Protein AF-A0A950A0G0-F1 (afdb_monomer_lite)

Foldseek 3Di:
DDDPVVVVVVVVVLQQFFALDVLLVVCVVPVDCVSVVVRSVVRVVVVVVLVVVVVVVVVVVVCCCPVPVVCCVQCVVPLVVLVVLLVVLSVQLVVLSVCLRRCPPVPDSVVSSVSNVSNVVSVVSNVVSVVVSVVCVVPPDDDDDDPDD

Secondary structure (DSSP, 8-state):
---HHHHHHHHHHTT------HHHHHHHHH--HHHHHHHHHHHHHHHHHHHHHHHHHHHHHHHHHHT-HHHHHHHHHHHHHHHHHHHHHHHHHHHHHHHHHH-TTTS-HHHHHHHHHHHHHHHHHHHHHHHHHHHHHHS--S-------

Structure (mmCIF, N/CA/C/O backbone):
data_AF-A0A950A0G0-F1
#
_entry.id   AF-A0A950A0G0-F1
#
loop_
_atom_site.group_PDB
_atom_site.id
_atom_site.type_symbol
_atom_site.label_atom_id
_atom_site.label_alt_id
_atom_site.label_comp_id
_atom_site.label_asym_id
_atom_site.label_entity_id
_atom_site.label_seq_id
_atom_site.pdbx_PDB_ins_code
_atom_site.Cartn_x
_atom_site.Cartn_y
_atom_site.Cartn_z
_atom_site.occupancy
_atom_site.B_iso_or_equiv
_atom_site.auth_seq_id
_atom_site.auth_comp_id
_atom_site.auth_asym_id
_atom_site.auth_atom_id
_atom_site.pdbx_PDB_model_num
ATOM 1 N N . MET A 1 1 ? -20.356 -34.784 12.819 1.00 43.31 1 MET A N 1
ATOM 2 C CA . MET A 1 1 ? -20.667 -34.404 14.212 1.00 43.31 1 MET A CA 1
ATOM 3 C C . MET A 1 1 ? -19.483 -33.588 14.718 1.00 43.31 1 MET A C 1
ATOM 5 O O . MET A 1 1 ? -18.534 -34.156 15.233 1.00 43.31 1 MET A O 1
ATOM 9 N N . LEU A 1 2 ? -19.465 -32.288 14.405 1.00 46.47 2 LEU A N 1
ATOM 10 C CA . LEU A 1 2 ? -18.367 -31.376 14.750 1.00 46.47 2 LEU A CA 1
ATOM 11 C C . LEU A 1 2 ? -18.645 -30.795 16.139 1.00 46.47 2 LEU A C 1
ATOM 13 O O . LEU A 1 2 ? -19.757 -30.357 16.431 1.00 46.47 2 LEU A O 1
ATOM 17 N N . THR A 1 3 ? -17.665 -30.893 17.024 1.00 56.25 3 THR A N 1
ATOM 18 C CA . THR A 1 3 ? -17.777 -30.550 18.439 1.00 56.25 3 THR A CA 1
ATOM 19 C C . THR A 1 3 ? -17.831 -29.034 18.643 1.00 56.25 3 THR A C 1
ATOM 21 O O . THR A 1 3 ? -17.055 -28.298 18.045 1.00 56.25 3 THR A O 1
ATOM 24 N N . ARG A 1 4 ? -18.667 -28.551 19.580 1.00 59.59 4 ARG A N 1
ATOM 25 C CA . ARG A 1 4 ? -18.776 -27.136 20.038 1.00 59.59 4 ARG A CA 1
ATOM 26 C C . ARG A 1 4 ? -17.437 -26.433 20.349 1.00 59.59 4 ARG A C 1
ATOM 28 O O . ARG A 1 4 ? -17.389 -25.217 20.510 1.00 59.59 4 ARG A O 1
ATOM 35 N N . ARG A 1 5 ? -16.356 -27.200 20.493 1.00 56.62 5 ARG A N 1
ATOM 36 C CA . ARG A 1 5 ? -14.996 -26.725 20.754 1.00 56.62 5 ARG A CA 1
ATOM 37 C C . ARG A 1 5 ? -14.330 -26.145 19.498 1.00 56.62 5 ARG A C 1
ATOM 39 O O . ARG A 1 5 ? -13.570 -25.188 19.620 1.00 56.62 5 ARG A O 1
ATOM 46 N N . ASP A 1 6 ? -14.690 -26.648 18.318 1.00 49.56 6 ASP A N 1
ATOM 47 C CA . ASP A 1 6 ? -14.164 -26.193 17.026 1.00 49.56 6 ASP A CA 1
ATOM 48 C C . ASP A 1 6 ? -14.773 -24.837 16.627 1.00 49.56 6 ASP A C 1
ATOM 50 O O . ASP A 1 6 ? -14.076 -23.962 16.117 1.00 49.56 6 ASP A O 1
ATOM 54 N N . GLU A 1 7 ? -16.035 -24.583 16.995 1.00 51.00 7 GLU A N 1
ATOM 55 C CA . GLU A 1 7 ? -16.701 -23.283 16.801 1.00 51.00 7 GLU A CA 1
ATOM 56 C C . GLU A 1 7 ? -16.066 -22.155 17.634 1.00 51.00 7 GLU A C 1
ATOM 58 O O . GLU A 1 7 ? -15.989 -21.006 17.194 1.00 51.00 7 GLU A O 1
ATOM 63 N N . HIS A 1 8 ? -15.574 -22.467 18.837 1.00 45.16 8 HIS A N 1
ATOM 64 C CA . HIS A 1 8 ? -14.878 -21.499 19.690 1.00 45.16 8 HIS A CA 1
ATOM 65 C C . HIS A 1 8 ? -13.475 -21.152 19.176 1.00 45.16 8 HIS A C 1
ATOM 67 O O . HIS A 1 8 ? -13.002 -20.039 19.413 1.00 45.16 8 HIS A O 1
ATOM 73 N N . LEU A 1 9 ? -12.818 -22.080 18.476 1.00 43.91 9 LEU A N 1
ATOM 74 C CA . LEU A 1 9 ? -11.535 -21.841 17.814 1.00 43.91 9 LEU A CA 1
ATOM 75 C C . LEU A 1 9 ? -11.736 -21.078 16.497 1.00 43.91 9 LEU A C 1
ATOM 77 O O . LEU A 1 9 ? -11.034 -20.096 16.268 1.00 43.91 9 LEU A O 1
ATOM 81 N N . ALA A 1 10 ? -12.766 -21.416 15.714 1.00 42.91 10 ALA A N 1
ATOM 82 C CA . ALA A 1 10 ? -13.156 -20.676 14.512 1.00 42.91 10 ALA A CA 1
ATOM 83 C C . ALA A 1 10 ? -13.520 -19.210 14.822 1.00 42.91 10 ALA A C 1
ATOM 85 O O . ALA A 1 10 ? -13.029 -18.301 14.156 1.00 42.91 10 ALA A O 1
ATOM 86 N N . ARG A 1 11 ? -14.260 -18.946 15.913 1.00 44.62 11 ARG A N 1
ATOM 87 C CA . ARG A 1 11 ? -14.547 -17.571 16.374 1.00 44.62 11 ARG A CA 1
ATOM 88 C C . ARG A 1 11 ? -13.319 -16.800 16.848 1.00 44.62 11 ARG A C 1
ATOM 90 O O . ARG A 1 11 ? -13.356 -15.579 16.850 1.00 44.62 11 ARG A O 1
ATOM 97 N N . ARG A 1 12 ? -12.250 -17.466 17.291 1.00 43.22 12 ARG A N 1
ATOM 98 C CA . ARG A 1 12 ? -11.006 -16.786 17.699 1.00 43.22 12 ARG A CA 1
ATOM 99 C C . ARG A 1 12 ? -10.121 -16.434 16.506 1.00 43.22 12 ARG A C 1
ATOM 101 O O . ARG A 1 12 ? -9.403 -15.444 16.579 1.00 43.22 12 ARG A O 1
ATOM 108 N N . VAL A 1 13 ? -10.223 -17.193 15.416 1.00 42.12 13 VAL A N 1
ATOM 109 C CA . VAL A 1 13 ? -9.572 -16.885 14.132 1.00 42.12 13 VAL A CA 1
ATOM 110 C C . VAL A 1 13 ? -10.297 -15.742 13.402 1.00 42.12 13 VAL A C 1
ATOM 112 O O . VAL A 1 13 ? -9.664 -14.955 12.712 1.00 42.12 13 VAL A O 1
ATOM 115 N N . GLU A 1 14 ? -11.600 -15.562 13.635 1.00 41.28 14 GLU A N 1
ATOM 116 C CA . GLU A 1 14 ? -12.417 -14.508 13.007 1.00 41.28 14 GLU A CA 1
ATOM 117 C C . GLU A 1 14 ? -12.265 -13.095 13.620 1.00 41.28 14 GLU A C 1
ATOM 119 O O . GLU A 1 14 ? -12.871 -12.136 13.136 1.00 41.28 14 GLU A O 1
ATOM 124 N N . VAL A 1 15 ? -11.489 -12.956 14.703 1.00 44.75 15 VAL A N 1
ATOM 125 C CA . VAL A 1 15 ? -11.446 -11.751 15.564 1.00 44.75 15 VAL A CA 1
ATOM 126 C C . VAL A 1 15 ? -10.150 -10.938 15.412 1.00 44.75 15 VAL A C 1
ATOM 128 O O . VAL A 1 15 ? -10.006 -9.891 16.035 1.00 44.75 15 VAL A O 1
ATOM 131 N N . ALA A 1 16 ? -9.218 -11.369 14.563 1.00 41.78 16 ALA A N 1
ATOM 132 C CA . ALA A 1 16 ? -7.967 -10.654 14.325 1.00 41.78 16 ALA A CA 1
ATOM 133 C C . ALA A 1 16 ? -8.085 -9.785 13.071 1.00 41.78 16 ALA A C 1
ATOM 135 O O . ALA A 1 16 ? -8.014 -10.279 11.947 1.00 41.78 16 ALA A O 1
ATOM 136 N N . GLY A 1 17 ? -8.290 -8.489 13.269 1.00 40.50 17 GLY A N 1
ATOM 137 C CA . GLY A 1 17 ? -8.299 -7.523 12.189 1.00 40.50 17 GLY A CA 1
ATOM 138 C C . GLY A 1 17 ? -9.157 -6.335 12.555 1.00 40.50 17 GLY A C 1
ATOM 139 O O . GLY A 1 17 ? -10.363 -6.367 12.342 1.00 40.50 17 GLY A O 1
ATOM 140 N N . ASP A 1 18 ? -8.523 -5.287 13.055 1.00 55.62 18 ASP A N 1
ATOM 141 C CA . ASP A 1 18 ? -9.082 -3.939 13.124 1.00 55.62 18 ASP A CA 1
ATOM 142 C C . ASP A 1 18 ? -8.367 -3.083 12.066 1.00 55.62 18 ASP A C 1
ATOM 144 O O . ASP A 1 18 ? -7.259 -3.477 11.717 1.00 55.62 18 ASP A O 1
ATOM 148 N N . ALA A 1 19 ? -9.051 -2.072 11.439 1.00 48.31 19 ALA A N 1
ATOM 149 C CA . ALA A 1 19 ? -8.718 -1.180 10.255 1.00 48.31 19 ALA A CA 1
ATOM 150 C C . ALA A 1 19 ? -8.642 0.284 10.774 1.00 48.31 19 ALA A C 1
ATOM 152 O O . ALA A 1 19 ? -9.589 0.625 11.492 1.00 48.31 19 ALA A O 1
ATOM 153 N N . PRO A 1 20 ? -7.605 1.126 10.519 1.00 49.94 20 PRO A N 1
ATOM 154 C CA . PRO A 1 20 ? -7.486 2.468 11.113 1.00 49.94 20 PRO A CA 1
ATOM 155 C C . PRO A 1 20 ? -8.445 3.376 10.385 1.00 49.94 20 PRO A C 1
ATOM 157 O O . PRO A 1 20 ? -8.143 4.030 9.391 1.00 49.94 20 PRO A O 1
ATOM 160 N N . THR A 1 21 ? -9.687 3.277 10.792 1.00 59.25 21 THR A N 1
ATOM 161 C CA . THR A 1 21 ? -10.788 3.771 9.994 1.00 59.25 21 THR A CA 1
ATOM 162 C C . THR A 1 21 ? -11.288 5.063 10.607 1.00 59.25 21 THR A C 1
ATOM 164 O O . THR A 1 21 ? -11.176 5.269 11.819 1.00 59.25 21 THR A O 1
ATOM 167 N N . PRO A 1 22 ? -11.931 5.921 9.802 1.00 64.56 22 PRO A N 1
ATOM 168 C CA . PRO A 1 22 ? -12.786 6.974 10.331 1.00 64.56 22 PRO A CA 1
ATOM 169 C C . PRO A 1 22 ? -13.739 6.425 11.402 1.00 64.56 22 PRO A C 1
ATOM 171 O O . PRO A 1 22 ? -13.985 7.096 12.394 1.00 64.56 22 PRO A O 1
ATOM 174 N N . ALA A 1 23 ? -14.189 5.171 11.262 1.00 63.25 23 ALA A N 1
ATOM 175 C CA . ALA A 1 23 ? -14.962 4.465 12.277 1.00 63.25 23 ALA A CA 1
ATOM 176 C C . ALA A 1 23 ? -14.197 4.273 13.602 1.00 63.25 23 ALA A C 1
ATOM 178 O O . ALA A 1 23 ? -14.763 4.536 14.654 1.00 63.25 23 ALA A O 1
ATOM 179 N N . GLU A 1 24 ? -12.916 3.901 13.606 1.00 62.66 24 GLU A N 1
ATOM 180 C CA . GLU A 1 24 ? -12.137 3.831 14.853 1.00 62.66 24 GLU A CA 1
ATOM 181 C C . GLU A 1 24 ? -11.943 5.219 15.490 1.00 62.66 24 GLU A C 1
ATOM 183 O O . GLU A 1 24 ? -12.075 5.371 16.705 1.00 62.66 24 GLU A O 1
ATOM 188 N N . TRP A 1 25 ? -11.726 6.262 14.684 1.00 65.81 25 TRP A N 1
ATOM 189 C CA . TRP A 1 25 ? -11.687 7.640 15.186 1.00 65.81 25 TRP A CA 1
ATOM 190 C C . TRP A 1 25 ? -13.032 8.075 15.789 1.00 65.81 25 TRP A C 1
ATOM 192 O O . TRP A 1 25 ? -13.082 8.641 16.884 1.00 65.81 25 TRP A O 1
ATOM 202 N N . LEU A 1 26 ? -14.138 7.759 15.112 1.00 64.19 26 LEU A N 1
ATOM 203 C CA . LEU A 1 26 ? -15.492 7.988 15.609 1.00 64.19 26 LEU A CA 1
ATOM 204 C C . LEU A 1 26 ? -15.754 7.185 16.885 1.00 64.19 26 LEU A C 1
ATOM 206 O O . LEU A 1 26 ? -16.318 7.751 17.815 1.00 64.19 26 LEU A O 1
ATOM 210 N N . TYR A 1 27 ? -15.284 5.940 16.995 1.00 67.00 27 TYR A N 1
ATOM 211 C CA . TYR A 1 27 ? -15.356 5.144 18.224 1.00 67.00 27 TYR A CA 1
ATOM 212 C C . TYR A 1 27 ? -14.595 5.807 19.376 1.00 67.00 27 TYR A C 1
ATOM 214 O O . TYR A 1 27 ? -15.118 5.909 20.483 1.00 67.00 27 TYR A O 1
ATOM 222 N N . LEU A 1 28 ? -13.387 6.318 19.124 1.00 67.50 28 LEU A N 1
ATOM 223 C CA . LEU A 1 28 ? -12.609 7.039 20.135 1.00 67.50 28 LEU A CA 1
ATOM 224 C C . LEU A 1 28 ? -13.305 8.325 20.601 1.00 67.50 28 LEU A C 1
ATOM 226 O O . LEU A 1 28 ? -13.132 8.717 21.754 1.00 67.50 28 LEU A O 1
ATOM 230 N N . ARG A 1 29 ? -14.083 8.970 19.724 1.00 70.19 29 ARG A N 1
ATOM 231 C CA . ARG A 1 29 ? -14.798 10.219 20.019 1.00 70.19 29 ARG A CA 1
ATOM 232 C C . ARG A 1 29 ? -16.179 10.006 20.650 1.00 70.19 29 ARG A C 1
ATOM 234 O O . ARG A 1 29 ? -16.570 10.797 21.499 1.00 70.19 29 ARG A O 1
ATOM 241 N N . THR A 1 30 ? -16.919 8.982 20.227 1.00 70.62 30 THR A N 1
ATOM 242 C CA . THR A 1 30 ? -18.324 8.743 20.622 1.00 70.62 30 THR A CA 1
ATOM 243 C C . THR A 1 30 ? -18.500 7.597 21.615 1.00 70.62 30 THR A C 1
ATOM 245 O O . THR A 1 30 ? -19.508 7.549 22.309 1.00 70.62 30 THR A O 1
ATOM 248 N N . GLY A 1 31 ? -17.542 6.671 21.706 1.00 69.06 31 GLY A N 1
ATOM 249 C CA . GLY A 1 31 ? -17.640 5.472 22.543 1.00 69.06 31 GLY A CA 1
ATOM 250 C C . GLY A 1 31 ? -18.613 4.404 22.026 1.00 69.06 31 GLY A C 1
ATOM 251 O O . GLY A 1 31 ? -18.765 3.369 22.677 1.00 69.06 31 GLY A O 1
ATOM 252 N N . ASP A 1 32 ? -19.250 4.620 20.871 1.00 75.50 32 ASP A N 1
ATOM 253 C CA . ASP A 1 32 ? -20.281 3.731 20.337 1.00 75.50 32 ASP A CA 1
ATOM 254 C C . ASP A 1 32 ? -19.679 2.455 19.717 1.00 75.50 32 ASP A C 1
ATOM 256 O O . ASP A 1 32 ? -18.910 2.479 18.752 1.00 75.50 32 ASP A O 1
ATOM 260 N N . GLN A 1 33 ? -20.069 1.312 20.283 1.00 78.25 33 GLN A N 1
ATOM 261 C CA . GLN A 1 33 ? -19.624 -0.031 19.902 1.00 78.25 33 GLN A CA 1
ATOM 262 C C . GLN A 1 33 ? -19.994 -0.412 18.458 1.00 78.25 33 GLN A C 1
ATOM 264 O O . GLN A 1 33 ? -19.382 -1.320 17.881 1.00 78.25 33 GLN A O 1
ATOM 269 N N . LEU A 1 34 ? -20.956 0.281 17.843 1.00 78.69 34 LEU A N 1
ATOM 270 C CA . LEU A 1 34 ? -21.291 0.115 16.433 1.00 78.69 34 LEU A CA 1
ATOM 271 C C . LEU A 1 34 ? -20.094 0.447 15.531 1.00 78.69 34 LEU A C 1
ATOM 273 O O . LEU A 1 34 ? -19.750 -0.341 14.647 1.00 78.69 34 LEU A O 1
ATOM 277 N N . TYR A 1 35 ? -19.398 1.556 15.795 1.00 72.19 35 TYR A N 1
ATOM 278 C CA . TYR A 1 35 ? -18.220 1.950 15.018 1.00 72.19 35 TYR A CA 1
ATOM 279 C C . TYR A 1 35 ? -17.052 0.982 15.196 1.00 72.19 35 TYR A C 1
ATOM 281 O O . TYR A 1 35 ? -16.328 0.703 14.242 1.00 72.19 35 TYR A O 1
ATOM 289 N N . LEU A 1 36 ? -16.920 0.400 16.389 1.00 70.75 36 LEU A N 1
ATOM 290 C CA . LEU A 1 36 ? -15.943 -0.654 16.650 1.00 70.75 36 LEU A CA 1
ATOM 291 C C . LEU A 1 36 ? -16.226 -1.904 15.809 1.00 70.75 36 LEU A C 1
ATOM 293 O O . LEU A 1 36 ? -15.325 -2.514 15.239 1.00 70.75 36 LEU A O 1
ATOM 297 N N . THR A 1 37 ? -17.500 -2.277 15.705 1.00 77.25 37 THR A N 1
ATOM 298 C CA . THR A 1 37 ? -17.931 -3.432 14.911 1.00 77.25 37 THR A CA 1
ATOM 299 C C . THR A 1 37 ? -17.717 -3.193 13.416 1.00 77.25 37 THR A C 1
ATOM 301 O O . THR A 1 37 ? -17.303 -4.103 12.697 1.00 77.25 37 THR A O 1
ATOM 304 N N . LEU A 1 38 ? -17.964 -1.968 12.946 1.00 80.12 38 LEU A N 1
ATOM 305 C CA . LEU A 1 38 ? -17.681 -1.553 11.573 1.00 80.12 38 LEU A CA 1
ATOM 306 C C . LEU A 1 38 ? -16.183 -1.606 11.264 1.00 80.12 38 LEU A C 1
ATOM 308 O O . LEU A 1 38 ? -15.813 -2.204 10.254 1.00 80.12 38 LEU A O 1
ATOM 312 N N . ALA A 1 39 ? -15.337 -1.052 12.138 1.00 73.94 39 ALA A N 1
ATOM 313 C CA . ALA A 1 39 ? -13.885 -1.075 11.974 1.00 73.94 39 ALA A CA 1
ATOM 314 C C . ALA A 1 39 ? -13.370 -2.510 11.760 1.00 73.94 39 ALA A C 1
ATOM 316 O O . ALA A 1 39 ? -12.680 -2.753 10.774 1.00 73.94 39 ALA A O 1
ATOM 317 N N . ARG A 1 40 ? -13.823 -3.473 12.580 1.00 73.38 40 ARG A N 1
ATOM 318 C CA . ARG A 1 40 ? -13.481 -4.910 12.468 1.00 73.38 40 ARG A CA 1
ATOM 319 C C . ARG A 1 40 ? -13.887 -5.564 11.157 1.00 73.38 40 ARG A C 1
ATOM 321 O O . ARG A 1 40 ? -13.222 -6.463 10.644 1.00 73.38 40 ARG A O 1
ATOM 328 N N . ARG A 1 41 ? -15.065 -5.208 10.645 1.00 82.38 41 ARG A N 1
ATOM 329 C CA . ARG A 1 41 ? -15.560 -5.787 9.389 1.00 82.38 41 ARG A CA 1
ATOM 330 C C . ARG A 1 41 ? -14.726 -5.293 8.217 1.00 82.38 41 ARG A C 1
ATOM 332 O O . ARG A 1 41 ? -14.335 -6.094 7.373 1.00 82.38 41 ARG A O 1
ATOM 339 N N . TRP A 1 42 ? -14.409 -4.003 8.205 1.00 84.25 42 TRP A N 1
ATOM 340 C CA . TRP A 1 42 ? -13.623 -3.394 7.139 1.00 84.25 42 TRP A CA 1
ATOM 341 C C . TRP A 1 42 ? -12.191 -3.908 7.074 1.00 84.25 42 TRP A C 1
ATOM 343 O O . TRP A 1 42 ? -11.641 -4.028 5.985 1.00 84.25 42 TRP A O 1
ATOM 353 N N . THR A 1 43 ? -11.598 -4.303 8.193 1.00 83.44 43 THR A N 1
ATOM 354 C CA . THR A 1 43 ? -10.245 -4.875 8.184 1.00 83.44 43 THR A CA 1
ATOM 355 C C . THR A 1 43 ? -10.164 -6.207 7.502 1.00 83.44 43 THR A C 1
ATOM 357 O O . THR A 1 43 ? -9.219 -6.449 6.764 1.00 83.44 43 THR A O 1
ATOM 360 N N . ARG A 1 44 ? -11.140 -7.084 7.736 1.00 84.75 44 ARG A N 1
ATOM 361 C CA . ARG A 1 44 ? -11.156 -8.389 7.076 1.00 84.75 44 ARG A CA 1
ATOM 362 C C . ARG A 1 44 ? -11.192 -8.220 5.560 1.00 84.75 44 ARG A C 1
ATOM 364 O O . ARG A 1 44 ? -10.477 -8.920 4.846 1.00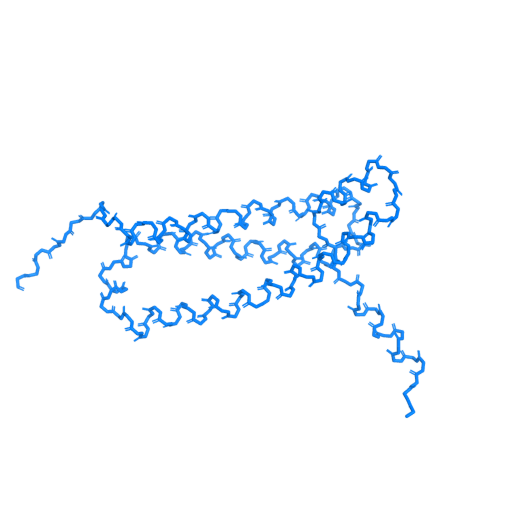 84.75 44 ARG A O 1
ATOM 371 N N . VAL A 1 45 ? -11.954 -7.234 5.086 1.00 90.38 45 VAL A N 1
ATOM 372 C CA . VAL A 1 45 ? -11.971 -6.837 3.673 1.00 90.38 45 VAL A CA 1
ATOM 373 C C . VAL A 1 45 ? -10.607 -6.290 3.243 1.00 90.38 45 VAL A C 1
ATOM 375 O O . VAL A 1 45 ? -10.062 -6.772 2.256 1.00 90.38 45 VAL A O 1
ATOM 378 N N . LEU A 1 46 ? -10.024 -5.355 4.001 1.00 88.38 46 LEU A N 1
ATOM 379 C CA . LEU A 1 46 ? -8.710 -4.767 3.714 1.00 88.38 46 LEU A CA 1
ATOM 380 C C . LEU A 1 46 ? -7.616 -5.832 3.589 1.00 88.38 46 LEU A C 1
ATOM 382 O O . LEU A 1 46 ? -6.892 -5.839 2.604 1.00 88.38 46 LEU A O 1
ATOM 386 N N . VAL A 1 47 ? -7.525 -6.762 4.541 1.00 91.94 47 VAL A N 1
ATOM 387 C CA . VAL A 1 47 ? -6.527 -7.844 4.535 1.00 91.94 47 VAL A CA 1
ATOM 388 C C . VAL A 1 47 ? -6.722 -8.763 3.334 1.00 91.94 47 VAL A C 1
ATOM 390 O O . VAL A 1 47 ? -5.746 -9.162 2.707 1.00 91.94 47 VAL A O 1
ATOM 393 N N . THR A 1 48 ? -7.972 -9.074 2.984 1.00 94.12 48 THR A N 1
ATOM 394 C CA . THR A 1 48 ? -8.273 -9.913 1.817 1.00 94.12 48 THR A CA 1
ATOM 395 C C . THR A 1 48 ? -7.852 -9.221 0.520 1.00 94.12 48 THR A C 1
ATOM 397 O O . THR A 1 48 ? -7.169 -9.826 -0.302 1.00 94.12 48 THR A O 1
ATOM 400 N N . LEU A 1 49 ? -8.209 -7.944 0.349 1.00 92.38 49 LEU A N 1
ATOM 401 C CA . LEU A 1 49 ? -7.816 -7.149 -0.817 1.00 92.38 49 LEU A CA 1
ATOM 402 C C . LEU A 1 49 ? -6.297 -6.993 -0.904 1.00 92.38 49 LEU A C 1
ATOM 404 O O . LEU A 1 49 ? -5.730 -7.154 -1.981 1.00 92.38 49 LEU A O 1
ATOM 408 N N . PHE A 1 50 ? -5.641 -6.747 0.230 1.00 93.31 50 PHE A N 1
ATOM 409 C CA . PHE A 1 50 ? -4.191 -6.646 0.305 1.00 93.31 50 PHE A CA 1
ATOM 410 C C . PHE A 1 50 ? -3.522 -7.960 -0.111 1.00 93.31 50 PHE A C 1
ATOM 412 O O . PHE A 1 50 ? -2.632 -7.948 -0.954 1.00 93.31 50 PHE A O 1
ATOM 419 N N . ALA A 1 51 ? -3.986 -9.102 0.409 1.00 95.12 51 ALA A N 1
ATOM 420 C CA . ALA A 1 51 ? -3.453 -10.420 0.064 1.00 95.12 51 ALA A CA 1
ATOM 421 C C . ALA A 1 51 ? -3.573 -10.727 -1.436 1.00 95.12 51 ALA A C 1
ATOM 423 O O . ALA A 1 51 ? -2.611 -11.189 -2.049 1.00 95.12 51 ALA A O 1
ATOM 424 N N . VAL A 1 52 ? -4.729 -10.432 -2.039 1.00 96.75 52 VAL A N 1
ATOM 425 C CA . VAL A 1 52 ? -4.913 -10.560 -3.493 1.00 96.75 52 VAL A CA 1
ATOM 426 C C . VAL A 1 52 ? -3.959 -9.624 -4.234 1.00 96.75 52 VAL A C 1
ATOM 428 O O . VAL A 1 52 ? -3.276 -10.074 -5.149 1.00 96.75 52 VAL A O 1
ATOM 431 N N . GLY A 1 53 ? -3.849 -8.369 -3.786 1.00 93.62 53 GLY A N 1
ATOM 432 C CA . GLY A 1 53 ? -2.933 -7.371 -4.338 1.00 93.62 53 GLY A CA 1
ATOM 433 C C . GLY A 1 53 ? -1.475 -7.836 -4.356 1.00 93.62 53 GLY A C 1
ATOM 434 O O . GLY A 1 53 ? -0.817 -7.718 -5.387 1.00 93.62 53 GLY A O 1
ATOM 435 N N . VAL A 1 54 ? -0.993 -8.441 -3.261 1.00 95.38 54 VAL A N 1
ATOM 436 C CA . VAL A 1 54 ? 0.364 -9.015 -3.161 1.00 95.38 54 VAL A CA 1
ATOM 437 C C . VAL A 1 54 ? 0.604 -10.036 -4.271 1.00 95.38 54 VAL A C 1
ATOM 439 O O . VAL A 1 54 ? 1.619 -9.991 -4.970 1.00 95.38 54 VAL A O 1
ATOM 442 N N . ILE A 1 55 ? -0.337 -10.968 -4.438 1.00 97.12 55 ILE A N 1
ATOM 443 C CA . ILE A 1 55 ? -0.219 -12.059 -5.406 1.00 97.12 55 ILE A CA 1
ATOM 444 C C . ILE A 1 55 ? -0.220 -11.485 -6.823 1.00 97.12 55 ILE A C 1
ATOM 446 O O . ILE A 1 55 ? 0.678 -11.784 -7.609 1.00 97.12 55 ILE A O 1
ATOM 450 N N . THR A 1 56 ? -1.181 -10.618 -7.142 1.00 96.44 56 THR A N 1
ATOM 451 C CA . THR A 1 56 ? -1.297 -10.033 -8.482 1.00 96.44 56 THR A CA 1
ATOM 452 C C . THR A 1 56 ? -0.121 -9.124 -8.831 1.00 96.44 56 THR A C 1
ATOM 454 O O . THR A 1 56 ? 0.367 -9.176 -9.955 1.0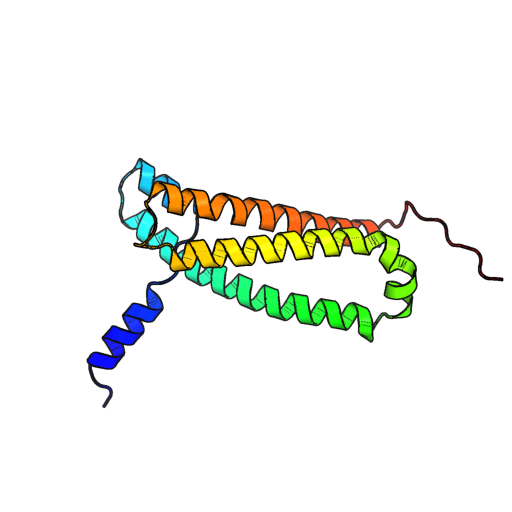0 96.44 56 THR A O 1
ATOM 457 N N . GLY A 1 57 ? 0.389 -8.337 -7.878 1.00 93.12 57 GLY A N 1
ATOM 458 C CA . GLY A 1 57 ? 1.559 -7.480 -8.098 1.00 93.12 57 GLY A CA 1
ATOM 459 C C . GLY A 1 57 ? 2.838 -8.286 -8.332 1.00 93.12 57 GLY A C 1
ATOM 460 O O . GLY A 1 57 ? 3.658 -7.937 -9.183 1.00 93.12 57 GLY A O 1
ATOM 461 N N . THR A 1 58 ? 2.973 -9.426 -7.648 1.00 94.00 58 THR A N 1
ATOM 462 C CA . THR A 1 58 ? 4.082 -10.360 -7.886 1.00 94.00 58 THR A CA 1
ATOM 463 C C . THR A 1 58 ? 4.022 -10.914 -9.309 1.00 94.00 58 THR A C 1
ATOM 465 O O . THR A 1 58 ? 5.029 -10.903 -10.014 1.00 94.00 58 THR A O 1
ATOM 468 N N . VAL A 1 59 ? 2.840 -11.350 -9.761 1.00 96.56 59 VAL A N 1
ATOM 469 C CA . VAL A 1 59 ? 2.638 -11.849 -11.131 1.00 96.56 59 VAL A CA 1
ATOM 470 C C . VAL A 1 59 ? 2.987 -10.776 -12.163 1.00 96.56 59 VAL A C 1
ATOM 472 O O . VAL A 1 59 ? 3.800 -11.042 -13.045 1.00 96.56 59 VAL A O 1
ATOM 475 N N . LEU A 1 60 ? 2.474 -9.552 -12.005 1.00 94.06 60 LEU A N 1
ATOM 476 C CA . LEU A 1 60 ? 2.758 -8.439 -12.917 1.00 94.06 60 LEU A CA 1
ATOM 477 C C . LEU A 1 60 ? 4.264 -8.134 -13.014 1.00 94.06 60 LEU A C 1
ATOM 479 O O . LEU A 1 60 ? 4.784 -7.869 -14.098 1.00 94.06 60 LEU A O 1
ATOM 483 N N . SER A 1 61 ? 4.986 -8.219 -11.893 1.00 91.00 61 SER A N 1
ATOM 484 C CA . SER A 1 61 ? 6.441 -8.013 -11.859 1.00 91.00 61 SER A CA 1
ATOM 485 C C . SER A 1 61 ? 7.186 -9.040 -12.720 1.00 91.00 61 SER A C 1
ATOM 487 O O . SER A 1 61 ? 8.123 -8.692 -13.442 1.00 91.00 61 SER A O 1
ATOM 489 N N . PHE A 1 62 ? 6.748 -10.303 -12.691 1.00 93.88 62 PHE A N 1
ATOM 490 C CA . PHE A 1 62 ? 7.293 -11.345 -13.561 1.00 93.88 62 PHE A CA 1
ATOM 491 C C . PHE A 1 62 ? 6.880 -11.158 -15.021 1.00 93.88 62 PHE A C 1
ATOM 493 O O . PHE A 1 62 ? 7.717 -11.328 -15.906 1.00 93.88 62 PHE A O 1
ATOM 500 N N . GLU A 1 63 ? 5.631 -10.776 -15.291 1.00 95.00 63 GLU A N 1
ATOM 501 C CA . GLU A 1 63 ? 5.146 -10.507 -16.649 1.00 95.00 63 GLU A CA 1
ATOM 502 C C . GLU A 1 63 ? 5.968 -9.407 -17.336 1.00 95.00 63 GLU A C 1
ATOM 504 O O . GLU A 1 63 ? 6.392 -9.578 -18.479 1.00 95.00 63 GLU A O 1
ATOM 509 N N . MET A 1 64 ? 6.288 -8.319 -16.628 1.00 90.88 64 MET A N 1
ATOM 510 C CA . MET A 1 64 ? 7.136 -7.236 -17.144 1.00 90.88 64 MET A CA 1
ATOM 511 C C . MET A 1 64 ? 8.559 -7.699 -17.493 1.00 90.88 64 MET A C 1
ATOM 513 O O . MET A 1 64 ? 9.152 -7.211 -18.457 1.00 90.88 64 MET A O 1
ATOM 517 N N . GLY A 1 65 ? 9.116 -8.648 -16.738 1.00 90.31 65 GLY A N 1
ATOM 518 C CA . GLY A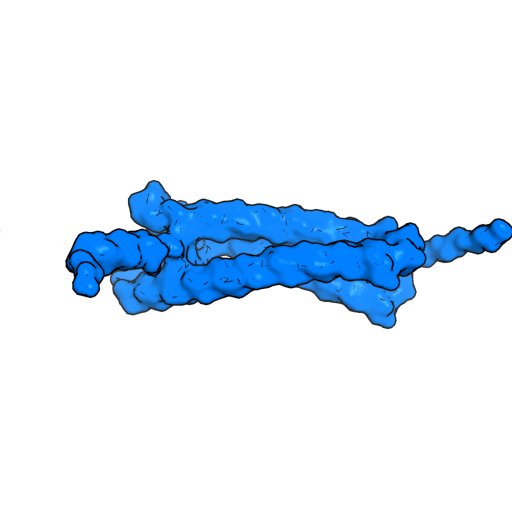 1 65 ? 10.444 -9.205 -17.007 1.00 90.31 65 GLY A CA 1
ATOM 519 C C . GLY A 1 65 ? 10.457 -10.243 -18.132 1.00 90.31 65 GLY A C 1
ATOM 520 O O . GLY A 1 65 ? 11.360 -10.236 -18.967 1.00 90.31 65 GLY A O 1
ATOM 521 N N . LEU A 1 66 ? 9.462 -11.132 -18.163 1.00 95.56 66 LEU A N 1
ATOM 522 C CA . LEU A 1 66 ? 9.426 -12.281 -19.071 1.00 95.56 66 LEU A CA 1
ATOM 523 C C . LEU A 1 66 ? 8.817 -11.944 -20.435 1.00 95.56 66 LEU A C 1
ATOM 525 O O . LEU A 1 66 ? 9.335 -12.384 -21.459 1.00 95.56 66 LEU A O 1
ATOM 529 N N . LEU A 1 67 ? 7.722 -11.181 -20.457 1.00 96.19 67 LEU A N 1
ATOM 530 C CA . LEU A 1 67 ? 6.981 -10.877 -21.685 1.00 96.19 67 LEU A CA 1
ATOM 531 C C . LEU A 1 67 ? 7.531 -9.636 -22.397 1.00 96.19 67 LEU A C 1
ATOM 533 O O . LEU A 1 67 ? 7.431 -9.535 -23.618 1.00 96.19 67 LEU A O 1
ATOM 537 N N . TRP A 1 68 ? 8.153 -8.715 -21.653 1.00 93.94 68 TRP A N 1
ATOM 538 C CA . TRP A 1 68 ? 8.623 -7.426 -22.173 1.00 93.94 68 TRP A CA 1
ATOM 539 C C . TRP A 1 68 ? 10.114 -7.143 -21.889 1.00 93.94 68 TRP A C 1
ATOM 541 O O . TRP A 1 68 ? 10.460 -6.049 -21.434 1.00 93.94 68 TRP A O 1
ATOM 551 N N . PRO A 1 69 ? 11.045 -8.070 -22.199 1.00 92.94 69 PRO A N 1
ATOM 552 C CA . PRO A 1 69 ? 12.447 -7.955 -21.788 1.00 92.94 69 PRO A CA 1
ATOM 553 C C . PRO A 1 69 ? 13.171 -6.755 -22.414 1.00 92.94 69 PRO A C 1
ATOM 555 O O . PRO A 1 69 ? 13.930 -6.069 -21.734 1.00 92.94 69 PRO A O 1
ATOM 558 N N . ASN A 1 70 ? 12.907 -6.444 -23.688 1.00 92.00 70 ASN A N 1
ATOM 559 C CA . ASN A 1 70 ? 13.524 -5.294 -24.361 1.00 92.00 70 ASN A CA 1
ATOM 560 C C . ASN A 1 70 ? 13.036 -3.961 -23.778 1.00 92.00 70 ASN A C 1
ATOM 562 O O . ASN A 1 70 ? 13.823 -3.029 -23.614 1.00 92.00 70 ASN A O 1
ATOM 566 N N . PHE A 1 71 ? 11.746 -3.874 -23.439 1.00 90.06 71 PHE A N 1
ATOM 567 C CA . PHE A 1 71 ? 11.171 -2.684 -22.816 1.00 90.06 71 PHE A CA 1
ATOM 568 C C . PHE A 1 71 ? 11.777 -2.464 -21.428 1.00 90.06 71 PHE A C 1
ATOM 570 O O . PHE A 1 71 ? 12.300 -1.386 -21.146 1.00 90.06 71 PHE A O 1
ATOM 577 N N . THR A 1 72 ? 11.782 -3.507 -20.598 1.00 90.75 72 THR A N 1
ATOM 578 C CA . THR A 1 72 ? 12.301 -3.446 -19.230 1.00 90.75 72 THR A CA 1
ATOM 579 C C . THR A 1 72 ? 13.813 -3.217 -19.204 1.00 90.75 72 THR A C 1
ATOM 581 O O . THR A 1 72 ? 14.292 -2.435 -18.388 1.00 90.75 72 THR A O 1
ATOM 584 N N . GLY A 1 73 ? 14.571 -3.795 -20.141 1.00 90.00 73 GLY A N 1
ATOM 585 C CA . GLY A 1 73 ? 16.006 -3.533 -20.281 1.00 90.00 73 GLY A CA 1
ATOM 586 C C . GLY A 1 73 ? 16.330 -2.100 -20.717 1.00 90.00 73 GLY A C 1
ATOM 587 O O . GLY A 1 73 ? 17.276 -1.504 -20.210 1.00 90.00 73 GLY A O 1
ATOM 588 N N . THR A 1 74 ? 15.532 -1.520 -21.620 1.00 89.75 74 THR A N 1
ATOM 589 C CA . THR A 1 74 ? 15.784 -0.170 -22.160 1.00 89.75 74 THR A CA 1
ATOM 590 C C . THR A 1 74 ? 15.324 0.930 -21.207 1.00 89.75 74 THR A C 1
ATOM 592 O O . THR A 1 74 ? 16.035 1.908 -20.983 1.00 89.75 74 THR A O 1
ATOM 595 N N . PHE A 1 75 ? 14.124 0.784 -20.644 1.00 90.12 75 PHE A N 1
ATOM 596 C CA . PHE A 1 75 ? 13.449 1.834 -19.881 1.00 90.12 75 PHE A CA 1
ATOM 597 C C . PHE A 1 75 ? 13.411 1.581 -18.373 1.00 90.12 75 PHE A C 1
ATOM 599 O O . PHE A 1 75 ? 13.015 2.474 -17.621 1.00 90.12 75 PHE A O 1
ATOM 606 N N . GLY A 1 76 ? 13.885 0.422 -17.910 1.00 89.69 76 GLY A N 1
ATOM 607 C CA . GLY A 1 76 ? 14.026 0.100 -16.489 1.00 89.69 76 GLY A CA 1
ATOM 608 C C . GLY A 1 76 ? 14.752 1.174 -15.670 1.00 89.69 76 GLY A C 1
ATOM 609 O O . GLY A 1 76 ? 14.274 1.496 -14.585 1.00 89.69 76 GLY A O 1
ATOM 610 N N . PRO A 1 77 ? 15.827 1.820 -16.168 1.00 90.81 77 PRO A N 1
ATOM 611 C CA . PRO A 1 77 ? 16.463 2.930 -15.456 1.00 90.81 77 PRO A CA 1
ATOM 612 C C . PRO A 1 77 ? 15.564 4.159 -15.237 1.00 90.81 77 PRO A C 1
ATOM 614 O O . PRO A 1 77 ? 15.839 4.950 -14.340 1.00 90.81 77 PRO A O 1
ATOM 617 N N . VAL A 1 78 ? 14.509 4.338 -16.040 1.00 89.50 78 VAL A N 1
ATOM 618 C CA . VAL A 1 78 ? 13.598 5.489 -15.945 1.00 89.50 78 VAL A CA 1
ATOM 619 C C . VAL A 1 78 ? 12.463 5.206 -14.966 1.00 89.50 78 VAL A C 1
ATOM 621 O O . VAL A 1 78 ? 12.273 5.948 -14.006 1.00 89.50 78 VAL A O 1
ATOM 624 N N . PHE A 1 79 ? 11.720 4.116 -15.174 1.00 90.00 79 PHE A N 1
ATOM 625 C CA . PHE A 1 79 ? 10.559 3.802 -14.336 1.00 90.00 79 PHE A CA 1
ATOM 626 C C . PHE A 1 79 ? 10.906 2.982 -13.083 1.00 90.00 79 PHE A C 1
ATOM 628 O O . PHE A 1 79 ? 10.102 2.904 -12.154 1.00 90.00 79 PHE A O 1
ATOM 635 N N . GLY A 1 80 ? 12.100 2.384 -13.023 1.00 90.88 80 GLY A N 1
ATOM 636 C CA . GLY A 1 80 ? 12.515 1.492 -11.939 1.00 90.88 80 GLY A CA 1
ATOM 637 C C . GLY A 1 80 ? 12.557 2.167 -10.570 1.00 90.88 80 GLY A C 1
ATOM 638 O O . GLY A 1 80 ? 12.237 1.527 -9.573 1.00 90.88 80 GLY A O 1
ATOM 639 N N . LEU A 1 81 ? 12.861 3.469 -10.507 1.00 92.69 81 LEU A N 1
ATOM 640 C CA . LEU A 1 81 ? 12.778 4.230 -9.256 1.00 92.69 81 LEU A CA 1
ATOM 641 C C . LEU A 1 81 ? 11.338 4.290 -8.722 1.00 92.69 81 LEU A C 1
ATOM 643 O O . LEU A 1 81 ? 11.131 4.156 -7.519 1.00 92.69 81 LEU A O 1
ATOM 647 N N . GLY A 1 82 ? 10.350 4.449 -9.609 1.00 94.19 82 GLY A N 1
ATOM 648 C CA . GLY A 1 82 ? 8.934 4.455 -9.242 1.00 94.19 82 GLY A CA 1
ATOM 649 C C . GLY A 1 82 ? 8.516 3.131 -8.605 1.00 94.19 82 GLY A C 1
ATOM 650 O O . GLY A 1 82 ? 8.002 3.128 -7.489 1.00 94.19 82 GLY A O 1
ATOM 651 N N . PHE A 1 83 ? 8.829 2.005 -9.253 1.00 93.75 83 PHE A N 1
ATOM 652 C CA . PHE A 1 83 ? 8.546 0.677 -8.691 1.00 93.75 83 PHE A CA 1
ATOM 653 C C . PHE A 1 83 ? 9.364 0.361 -7.429 1.00 93.75 83 PHE A C 1
ATOM 655 O O . PHE A 1 83 ? 8.874 -0.325 -6.538 1.00 93.75 83 PHE A O 1
ATOM 662 N N . ALA A 1 84 ? 10.583 0.888 -7.284 1.00 94.62 84 ALA A N 1
ATOM 663 C CA . ALA A 1 84 ? 11.348 0.732 -6.045 1.00 94.62 84 ALA A CA 1
ATOM 664 C C . ALA A 1 84 ? 10.675 1.449 -4.858 1.00 94.62 84 ALA A C 1
ATOM 666 O O . ALA A 1 84 ? 10.575 0.885 -3.766 1.00 94.62 84 ALA A O 1
ATOM 667 N N . ILE A 1 85 ? 10.185 2.677 -5.069 1.00 96.25 85 ILE A N 1
ATOM 668 C CA . ILE A 1 85 ? 9.452 3.436 -4.044 1.00 96.25 85 ILE A CA 1
ATOM 669 C C . ILE A 1 85 ? 8.095 2.786 -3.756 1.00 96.25 85 ILE A C 1
ATOM 671 O O . ILE A 1 85 ? 7.696 2.708 -2.591 1.00 96.25 85 ILE A O 1
ATOM 675 N N . GLU A 1 86 ? 7.398 2.297 -4.784 1.00 95.81 86 GLU A N 1
ATOM 676 C CA . GLU A 1 86 ? 6.179 1.505 -4.614 1.00 95.81 86 GLU A CA 1
ATOM 677 C C . GLU A 1 86 ? 6.455 0.274 -3.745 1.00 95.81 86 GLU A C 1
ATOM 679 O O . GLU A 1 86 ? 5.800 0.115 -2.720 1.00 95.81 86 GLU A O 1
ATOM 684 N N . GLY A 1 87 ? 7.458 -0.542 -4.079 1.00 94.44 87 GLY A N 1
ATOM 685 C CA . GLY A 1 87 ? 7.806 -1.742 -3.318 1.00 94.44 87 GLY A CA 1
ATOM 686 C C . GLY A 1 87 ? 8.156 -1.443 -1.857 1.00 94.44 87 GLY A C 1
ATOM 687 O O . GLY A 1 87 ? 7.715 -2.154 -0.953 1.00 94.44 87 GLY A O 1
ATOM 688 N N . PHE A 1 88 ? 8.885 -0.353 -1.596 1.00 96.31 88 PHE A N 1
ATOM 689 C CA . PHE A 1 88 ? 9.158 0.104 -0.231 1.00 96.31 88 PHE A CA 1
ATOM 690 C C . PHE A 1 88 ? 7.880 0.521 0.513 1.00 96.31 88 PHE A C 1
ATOM 692 O O . PHE A 1 88 ? 7.687 0.169 1.682 1.00 96.31 88 PHE A O 1
ATOM 699 N N . SER A 1 89 ? 6.999 1.256 -0.167 1.00 96.44 89 SER A N 1
ATOM 700 C CA . SER A 1 89 ? 5.718 1.699 0.388 1.00 96.44 89 SER A CA 1
ATOM 701 C C . SER A 1 89 ? 4.823 0.504 0.701 1.00 96.44 89 SER A C 1
ATOM 703 O O . SER A 1 89 ? 4.347 0.388 1.823 1.00 96.44 89 SER A O 1
ATOM 705 N N . PHE A 1 90 ? 4.698 -0.434 -0.234 1.00 95.38 90 PHE A N 1
ATOM 706 C CA . PHE A 1 90 ? 3.952 -1.678 -0.094 1.00 95.38 90 PHE A CA 1
ATOM 707 C C . PHE A 1 90 ? 4.471 -2.546 1.060 1.00 95.38 90 PHE A C 1
ATOM 709 O O . PHE A 1 90 ? 3.690 -3.049 1.865 1.00 95.38 90 PHE A O 1
ATOM 716 N N . PHE A 1 91 ? 5.791 -2.703 1.195 1.00 95.50 91 PHE A N 1
ATOM 717 C CA . PHE A 1 91 ? 6.363 -3.473 2.300 1.00 95.50 91 PHE A CA 1
ATOM 718 C C . PHE A 1 91 ? 6.108 -2.802 3.656 1.00 95.50 91 PHE A C 1
ATOM 720 O O . PHE A 1 91 ? 5.765 -3.466 4.636 1.00 95.50 91 PHE A O 1
ATOM 727 N N . THR A 1 92 ? 6.224 -1.474 3.708 1.00 96.69 92 THR A N 1
ATOM 728 C CA . THR A 1 92 ? 5.895 -0.698 4.908 1.00 96.69 92 THR A CA 1
ATOM 729 C C . THR A 1 92 ? 4.409 -0.830 5.250 1.00 96.69 92 THR A C 1
ATOM 731 O O . THR A 1 92 ? 4.068 -1.092 6.404 1.00 96.69 92 THR A O 1
ATOM 734 N N . GLU A 1 93 ? 3.527 -0.727 4.255 1.00 95.38 93 GLU A N 1
ATOM 735 C CA . GLU A 1 93 ? 2.088 -0.951 4.393 1.00 95.38 93 GLU A CA 1
ATOM 736 C C . GLU A 1 93 ? 1.805 -2.349 4.963 1.00 95.38 93 GLU A C 1
ATOM 738 O O . GLU A 1 93 ? 1.084 -2.468 5.953 1.00 95.38 93 GLU A O 1
ATOM 743 N N . ALA A 1 94 ? 2.452 -3.394 4.430 1.00 95.25 94 ALA A N 1
ATOM 744 C CA . ALA A 1 94 ? 2.316 -4.777 4.891 1.00 95.25 94 ALA A CA 1
ATOM 745 C C . ALA A 1 94 ? 2.675 -4.940 6.376 1.00 95.25 94 ALA A C 1
ATOM 747 O O . ALA A 1 94 ? 1.942 -5.584 7.134 1.00 95.25 94 ALA A O 1
ATOM 748 N N . ILE A 1 95 ? 3.793 -4.341 6.807 1.00 95.81 95 ILE A N 1
ATOM 749 C CA . ILE A 1 95 ? 4.236 -4.376 8.207 1.00 95.81 95 ILE A CA 1
ATOM 750 C C . ILE A 1 95 ? 3.178 -3.741 9.105 1.00 95.81 95 ILE A C 1
ATOM 752 O O . ILE A 1 95 ? 2.783 -4.337 10.110 1.00 95.81 95 ILE A O 1
ATOM 756 N N . PHE A 1 96 ? 2.709 -2.541 8.755 1.00 94.31 96 PHE A N 1
ATOM 757 C CA . PHE A 1 96 ? 1.742 -1.833 9.583 1.00 94.31 96 PHE A CA 1
ATOM 758 C C . PHE A 1 96 ? 0.369 -2.498 9.567 1.00 94.31 96 PHE A C 1
ATOM 760 O O . PHE A 1 96 ? -0.225 -2.603 10.634 1.00 94.31 96 PHE A O 1
ATOM 767 N N . ILE A 1 97 ? -0.095 -3.042 8.437 1.00 92.44 97 ILE A N 1
ATOM 768 C CA . ILE A 1 97 ? -1.297 -3.889 8.386 1.00 92.44 97 ILE A CA 1
ATOM 769 C C . ILE A 1 97 ? -1.146 -5.065 9.352 1.00 92.44 97 ILE A C 1
ATOM 771 O O . ILE A 1 97 ? -2.053 -5.316 10.139 1.00 92.44 97 ILE A O 1
ATOM 775 N N . GLY A 1 98 ? 0.004 -5.745 9.364 1.00 92.25 98 GLY A N 1
ATOM 776 C CA . GLY A 1 98 ? 0.277 -6.823 10.314 1.00 92.25 98 GLY A CA 1
ATOM 777 C C . GLY A 1 98 ? 0.203 -6.358 11.771 1.00 92.25 98 GLY A C 1
ATOM 778 O O . GLY A 1 98 ? -0.546 -6.926 12.567 1.00 92.25 98 GLY A O 1
ATOM 779 N N . ILE A 1 99 ? 0.934 -5.295 12.126 1.00 92.19 99 ILE A N 1
ATOM 780 C CA . ILE A 1 99 ? 0.920 -4.709 13.481 1.00 92.19 99 ILE A CA 1
ATOM 781 C C . ILE A 1 99 ? -0.498 -4.374 13.913 1.00 92.19 99 ILE A C 1
ATOM 783 O O . ILE A 1 99 ? -0.867 -4.580 15.064 1.00 92.19 99 ILE A O 1
ATOM 787 N N . TYR A 1 100 ? -1.277 -3.838 12.996 1.00 88.38 100 TYR A N 1
ATOM 788 C CA . TYR A 1 100 ? -2.558 -3.254 13.285 1.00 88.38 100 TYR A CA 1
ATOM 789 C C . TYR A 1 100 ? -3.670 -4.331 13.324 1.00 88.38 100 TYR A C 1
ATOM 791 O O . TYR A 1 100 ? -4.501 -4.337 14.221 1.00 88.38 100 TYR A O 1
ATOM 799 N N . VAL A 1 101 ? -3.587 -5.384 12.508 1.00 88.56 101 VAL A N 1
ATOM 800 C CA . VAL A 1 101 ? -4.438 -6.585 12.632 1.00 88.56 101 VAL A CA 1
ATOM 801 C C . VAL A 1 101 ? -4.182 -7.344 13.942 1.00 88.56 101 VAL A C 1
ATOM 803 O O . VAL A 1 101 ? -5.126 -7.757 14.617 1.00 88.56 101 VAL A O 1
ATOM 806 N N . TYR A 1 102 ? -2.913 -7.529 14.327 1.00 87.25 102 TYR A N 1
ATOM 807 C CA . TYR A 1 102 ? -2.532 -8.278 15.536 1.00 87.25 102 TYR A CA 1
ATOM 808 C C . TYR A 1 102 ? -2.437 -7.418 16.805 1.00 87.25 102 TYR A C 1
ATOM 810 O O . TYR A 1 102 ? -2.286 -7.943 17.913 1.00 87.25 102 TYR A O 1
ATOM 818 N N . GLY A 1 103 ? -2.500 -6.098 16.658 1.00 84.31 103 GLY A N 1
ATOM 819 C CA . GLY A 1 103 ? -2.352 -5.121 17.733 1.00 84.31 103 GLY A CA 1
ATOM 820 C C . GLY A 1 103 ? -3.576 -5.030 18.635 1.00 84.31 103 GLY A C 1
ATOM 821 O O . GLY A 1 103 ? -3.506 -4.446 19.721 1.00 84.31 103 GLY A O 1
ATOM 822 N N . TRP A 1 104 ? -4.691 -5.627 18.229 1.00 75.62 104 TRP A N 1
ATOM 823 C CA . TRP A 1 104 ? -5.934 -5.557 18.971 1.00 75.62 104 TRP A CA 1
ATOM 824 C C . TRP A 1 104 ? -5.863 -6.259 20.327 1.00 75.62 104 TRP A C 1
ATOM 826 O O . TRP A 1 104 ? -5.380 -7.384 20.459 1.00 75.62 104 TRP A O 1
ATOM 836 N N . GLY A 1 105 ? -6.302 -5.563 21.378 1.00 78.38 105 GLY A N 1
ATOM 837 C CA . GLY A 1 105 ? -6.188 -6.033 22.764 1.00 78.38 105 GLY A CA 1
ATOM 838 C C . GLY A 1 105 ? -4.754 -6.085 23.319 1.00 78.38 105 GLY A C 1
ATOM 839 O O . GLY A 1 105 ? -4.590 -6.338 24.510 1.00 78.38 105 GLY A O 1
ATOM 840 N N . ARG A 1 106 ? -3.726 -5.818 22.497 1.00 83.56 106 ARG A N 1
ATOM 841 C CA . ARG A 1 106 ? -2.307 -5.755 22.899 1.00 83.56 106 ARG A CA 1
ATOM 842 C C . ARG A 1 106 ? -1.770 -4.325 22.948 1.00 83.56 106 ARG A C 1
ATOM 844 O O . ARG A 1 106 ? -0.927 -4.010 23.785 1.00 83.56 106 ARG A O 1
ATOM 851 N N . LEU A 1 107 ? -2.257 -3.453 22.068 1.00 84.25 107 LEU A N 1
ATOM 852 C CA . LEU A 1 107 ? -1.930 -2.031 22.025 1.00 84.25 107 LEU A CA 1
ATOM 853 C C . LEU A 1 107 ? -2.994 -1.205 22.753 1.00 84.25 107 LEU A C 1
ATOM 855 O O . LEU A 1 107 ? -4.176 -1.550 22.789 1.00 84.25 107 LEU A O 1
ATOM 859 N N . SER A 1 108 ? -2.584 -0.067 23.320 1.00 85.00 108 SER A N 1
ATOM 860 C CA . SER A 1 108 ? -3.546 0.902 23.846 1.00 85.00 108 SER A CA 1
ATOM 861 C C . SER A 1 108 ? -4.370 1.493 22.700 1.00 85.00 108 SER A C 1
ATOM 863 O O . SER A 1 108 ? -3.853 1.684 21.601 1.00 85.00 108 SER A O 1
ATOM 865 N N . ARG A 1 109 ? -5.636 1.844 22.962 1.00 77.56 109 ARG A N 1
ATOM 866 C CA . ARG A 1 109 ? -6.581 2.338 21.938 1.00 77.56 109 ARG A CA 1
ATOM 867 C C . ARG A 1 109 ? -6.010 3.452 21.043 1.00 77.56 109 ARG A C 1
ATOM 869 O O . ARG A 1 109 ? -6.249 3.465 19.847 1.00 77.56 109 ARG A O 1
ATOM 876 N N . ARG A 1 110 ? -5.209 4.365 21.611 1.00 79.75 110 ARG A N 1
ATOM 877 C CA . ARG A 1 110 ? -4.532 5.431 20.847 1.00 79.75 110 ARG A CA 1
ATOM 878 C C . ARG A 1 110 ? -3.382 4.909 19.985 1.00 79.75 110 ARG A C 1
ATOM 880 O O . ARG A 1 110 ? -3.244 5.342 18.851 1.00 79.75 110 ARG A O 1
ATOM 887 N N . LYS A 1 111 ? -2.551 4.004 20.515 1.00 83.94 111 LYS A N 1
ATOM 888 C CA . LYS A 1 111 ? -1.430 3.412 19.764 1.00 83.94 111 LYS A CA 1
ATOM 889 C C . LYS A 1 111 ? -1.930 2.548 18.616 1.00 83.94 111 LYS A C 1
ATOM 891 O O . LYS A 1 111 ? -1.319 2.567 17.558 1.00 83.94 111 LYS A O 1
ATOM 896 N N . HIS A 1 112 ? -3.041 1.849 18.833 1.00 85.12 112 HIS A N 1
ATOM 897 C CA . HIS A 1 112 ? -3.702 1.085 17.795 1.00 85.12 112 HIS A CA 1
ATOM 898 C C . HIS A 1 112 ? -4.1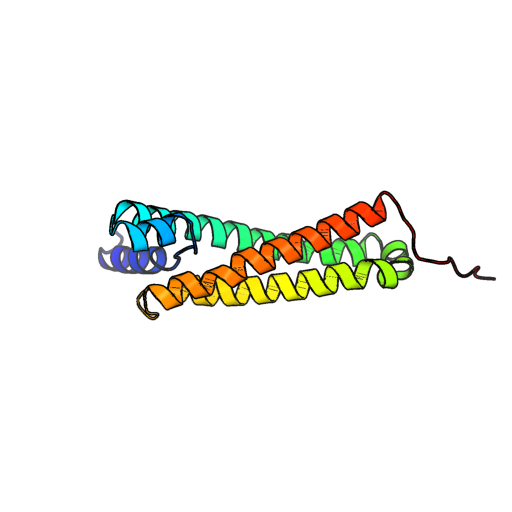00 1.996 16.631 1.00 85.12 112 HIS A C 1
ATOM 900 O O . HIS A 1 112 ? -3.515 1.887 15.561 1.00 85.12 112 HIS A O 1
ATOM 906 N N . PHE A 1 113 ? -4.933 3.008 16.881 1.00 81.94 113 PHE A N 1
ATOM 907 C CA . PHE A 1 113 ? -5.302 4.001 15.870 1.00 81.94 113 PHE A CA 1
ATOM 908 C C . PHE A 1 113 ? -4.092 4.618 15.140 1.00 81.94 113 PHE A C 1
ATOM 910 O O . PHE A 1 113 ? -4.060 4.683 13.912 1.00 81.94 113 PHE A O 1
ATOM 917 N N . LEU A 1 114 ? -3.052 5.016 15.884 1.00 86.12 114 LEU A N 1
ATOM 918 C CA . LEU A 1 114 ? -1.828 5.572 15.297 1.00 86.12 114 LEU A CA 1
ATOM 919 C C . LEU A 1 114 ? -1.097 4.584 14.383 1.00 86.12 114 LEU A C 1
ATOM 921 O O . LEU A 1 114 ? -0.540 5.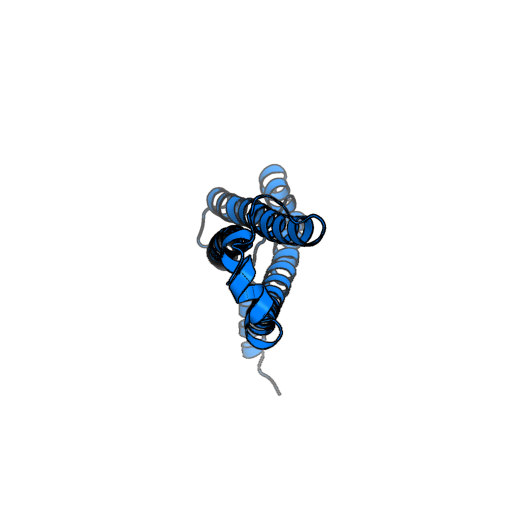010 13.375 1.00 86.12 114 LEU A O 1
ATOM 925 N N . SER A 1 115 ? -1.101 3.286 14.701 1.00 88.31 115 SER A N 1
ATOM 926 C CA . SER A 1 115 ? -0.420 2.277 13.880 1.00 88.31 115 SER A CA 1
ATOM 927 C C . SER A 1 115 ? -1.030 2.085 12.500 1.00 88.31 115 SER A C 1
ATOM 929 O O . SER A 1 115 ? -0.383 1.497 11.642 1.00 88.31 115 SER A O 1
ATOM 931 N N . GLY A 1 116 ? -2.211 2.632 12.233 1.00 86.44 116 GLY A N 1
ATOM 932 C CA . GLY A 1 116 ? -2.765 2.551 10.899 1.00 86.44 116 GLY A CA 1
ATOM 933 C C . GLY A 1 116 ? -2.766 3.850 10.084 1.00 86.44 116 GLY A C 1
ATOM 934 O O . GLY A 1 116 ? -3.067 3.822 8.894 1.00 86.44 116 GLY A O 1
ATOM 935 N N . ILE A 1 117 ? -2.302 4.967 10.649 1.00 89.00 117 ILE A N 1
ATOM 936 C CA . ILE A 1 117 ? -1.962 6.158 9.851 1.00 89.00 117 ILE A CA 1
ATOM 937 C C . ILE A 1 117 ? -0.916 5.826 8.764 1.00 89.00 117 ILE A C 1
ATOM 939 O O . ILE A 1 117 ? -1.129 6.204 7.609 1.00 89.00 117 ILE A O 1
ATOM 943 N N . PRO A 1 118 ? 0.174 5.086 9.065 1.00 92.50 118 PRO A N 1
ATOM 944 C CA . PRO A 1 118 ? 1.152 4.703 8.052 1.00 92.50 118 PRO A CA 1
ATOM 945 C C . PRO A 1 118 ? 0.564 3.861 6.919 1.00 92.50 118 PRO A C 1
ATOM 947 O O . PRO A 1 118 ? 0.991 4.043 5.785 1.00 92.50 118 PRO A O 1
ATOM 950 N N . ILE A 1 119 ? -0.427 3.002 7.193 1.00 93.19 119 ILE A N 1
ATOM 951 C CA . ILE A 1 119 ? -1.098 2.168 6.175 1.00 93.19 119 ILE A CA 1
ATOM 952 C C . ILE A 1 119 ? -1.694 3.064 5.087 1.00 93.19 119 ILE A C 1
ATOM 954 O O . ILE A 1 119 ? -1.424 2.886 3.906 1.00 93.19 119 ILE A O 1
ATOM 958 N N . VAL A 1 120 ? -2.436 4.097 5.494 1.00 90.88 120 VAL A N 1
ATOM 959 C CA . VAL A 1 120 ? -3.067 5.033 4.557 1.00 90.88 120 VAL A CA 1
ATOM 960 C C . VAL A 1 120 ? -2.011 5.801 3.760 1.00 90.88 120 VAL A C 1
ATOM 962 O O . VAL A 1 120 ? -2.085 5.859 2.537 1.00 90.88 120 VAL A O 1
ATOM 965 N N . ILE A 1 121 ? -1.009 6.370 4.437 1.00 94.31 121 ILE A N 1
ATOM 966 C CA . ILE A 1 121 ? 0.031 7.183 3.786 1.00 94.31 121 ILE A CA 1
ATOM 967 C C . ILE A 1 121 ? 0.815 6.358 2.762 1.00 94.31 121 ILE A C 1
ATOM 969 O O . ILE A 1 121 ? 1.021 6.803 1.635 1.00 94.31 121 ILE A O 1
ATOM 973 N N . THR A 1 122 ? 1.246 5.158 3.144 1.00 95.44 122 THR A N 1
ATOM 974 C CA . THR A 1 122 ? 2.059 4.291 2.282 1.00 95.44 122 THR A CA 1
ATOM 975 C C . THR A 1 122 ? 1.260 3.732 1.113 1.00 95.44 122 THR A C 1
ATOM 977 O O . THR A 1 122 ? 1.768 3.769 -0.005 1.00 95.44 122 THR A O 1
ATOM 980 N N . GLY A 1 123 ? -0.006 3.356 1.314 1.00 93.38 123 GLY A N 1
ATOM 981 C CA . GLY A 1 123 ? -0.895 2.970 0.216 1.00 93.38 123 GLY A CA 1
ATOM 982 C C . GLY A 1 123 ? -1.086 4.095 -0.812 1.00 93.38 123 GLY A C 1
ATOM 983 O O . GLY A 1 123 ? -1.024 3.857 -2.020 1.00 93.38 123 GLY A O 1
ATOM 984 N N . PHE A 1 124 ? -1.229 5.350 -0.361 1.00 95.00 124 PHE A N 1
ATOM 985 C CA . PHE A 1 124 ? -1.282 6.505 -1.268 1.00 95.00 124 PHE A CA 1
ATOM 986 C C . PHE A 1 124 ? 0.029 6.714 -2.029 1.00 95.00 124 PHE A C 1
ATOM 988 O O . PHE A 1 124 ? -0.007 6.919 -3.240 1.00 95.00 124 PHE A O 1
ATOM 995 N N . ILE A 1 125 ? 1.178 6.659 -1.349 1.00 96.12 125 ILE A N 1
ATOM 996 C CA . ILE A 1 125 ? 2.486 6.831 -1.999 1.00 96.12 125 ILE A CA 1
ATOM 997 C C . ILE A 1 125 ? 2.720 5.725 -3.034 1.00 96.12 125 ILE A C 1
ATOM 999 O O . ILE A 1 125 ? 3.104 6.033 -4.161 1.00 96.12 125 ILE A O 1
ATOM 1003 N N . GLY A 1 126 ? 2.440 4.464 -2.689 1.00 95.00 126 GLY A N 1
ATOM 1004 C CA . GLY A 1 126 ? 2.566 3.333 -3.609 1.00 95.00 126 GLY A CA 1
ATOM 1005 C C . GLY A 1 126 ? 1.698 3.509 -4.855 1.00 95.00 126 GLY A C 1
ATOM 1006 O O . GLY A 1 126 ? 2.207 3.474 -5.974 1.00 95.00 126 GLY A O 1
ATOM 1007 N N . SER A 1 127 ? 0.412 3.822 -4.666 1.00 94.75 127 SER A N 1
ATOM 1008 C CA . SER A 1 127 ? -0.524 4.095 -5.766 1.00 94.75 127 SER A CA 1
ATOM 1009 C C . SER A 1 127 ? -0.057 5.245 -6.666 1.00 94.75 127 SER A C 1
ATOM 1011 O O . SER A 1 127 ? -0.047 5.118 -7.891 1.00 94.75 127 SER A O 1
ATOM 1013 N N . LEU A 1 128 ? 0.409 6.351 -6.076 1.00 96.38 128 LEU A N 1
ATOM 1014 C CA . LEU A 1 128 ? 0.923 7.490 -6.836 1.00 96.38 128 LEU A CA 1
ATOM 1015 C C . LEU A 1 128 ? 2.130 7.114 -7.696 1.00 96.38 128 LEU A C 1
ATOM 1017 O O . LEU A 1 128 ? 2.225 7.596 -8.823 1.00 96.38 128 LEU A O 1
ATOM 1021 N N . MET A 1 129 ? 3.031 6.257 -7.212 1.00 95.88 129 MET A N 1
ATOM 1022 C CA . MET A 1 129 ? 4.186 5.815 -7.996 1.00 95.88 129 MET A CA 1
ATOM 1023 C C . MET A 1 129 ? 3.775 4.940 -9.179 1.00 95.88 129 MET A C 1
ATOM 1025 O O . MET A 1 129 ? 4.226 5.194 -10.295 1.00 95.88 129 MET A O 1
ATOM 1029 N N . VAL A 1 130 ? 2.866 3.981 -8.976 1.00 94.69 130 VAL A N 1
ATOM 1030 C CA . VAL A 1 130 ? 2.340 3.134 -10.064 1.00 94.69 130 VAL A CA 1
ATOM 1031 C C . VAL A 1 130 ? 1.646 3.983 -11.128 1.00 94.69 130 VAL A C 1
ATOM 1033 O O . VAL A 1 130 ? 1.918 3.838 -12.321 1.00 94.69 130 VAL A O 1
ATOM 1036 N N . ILE A 1 131 ? 0.795 4.923 -10.706 1.00 96.19 131 ILE A N 1
ATOM 1037 C CA . ILE A 1 131 ? 0.111 5.847 -11.618 1.00 96.19 131 ILE A CA 1
ATOM 1038 C C . ILE A 1 131 ? 1.122 6.748 -12.334 1.00 96.19 131 ILE A C 1
ATOM 1040 O O . ILE A 1 131 ? 0.977 6.983 -13.529 1.00 96.19 131 ILE A O 1
ATOM 1044 N N . SER A 1 132 ? 2.163 7.220 -11.646 1.00 95.50 132 SER A N 1
ATOM 1045 C CA . SER A 1 132 ? 3.205 8.060 -12.251 1.00 95.50 132 SER A CA 1
ATOM 1046 C C . SER A 1 132 ? 4.001 7.306 -13.315 1.00 95.50 132 SER A C 1
ATOM 1048 O O . SER A 1 132 ? 4.260 7.855 -14.385 1.00 95.50 132 SER A O 1
ATOM 1050 N N . VAL A 1 133 ? 4.341 6.037 -13.066 1.00 94.62 133 VAL A N 1
ATOM 1051 C CA . VAL A 1 133 ? 4.982 5.169 -14.066 1.00 94.62 133 VAL A CA 1
ATOM 1052 C C . VAL A 1 133 ? 4.059 4.972 -15.267 1.00 94.62 133 VAL A C 1
ATOM 1054 O O . VAL A 1 133 ? 4.492 5.148 -16.404 1.00 94.62 133 VAL A O 1
ATOM 1057 N N . ASN A 1 134 ? 2.776 4.684 -15.037 1.00 95.06 134 ASN A N 1
ATOM 1058 C CA . ASN A 1 134 ? 1.805 4.539 -16.119 1.00 95.06 134 ASN A CA 1
ATOM 1059 C C . ASN A 1 134 ? 1.631 5.842 -16.924 1.00 95.06 134 ASN A C 1
ATOM 1061 O O . ASN A 1 134 ? 1.607 5.819 -18.154 1.00 95.06 134 ASN A O 1
ATOM 1065 N N . ALA A 1 135 ? 1.571 6.992 -16.253 1.00 95.88 135 ALA A N 1
ATOM 1066 C CA . ALA A 1 135 ? 1.489 8.298 -16.897 1.00 95.88 135 ALA A CA 1
ATOM 1067 C C . ALA A 1 135 ? 2.733 8.579 -17.752 1.00 95.88 135 ALA A C 1
ATOM 1069 O O . ALA A 1 135 ? 2.607 9.018 -18.895 1.00 95.88 135 ALA A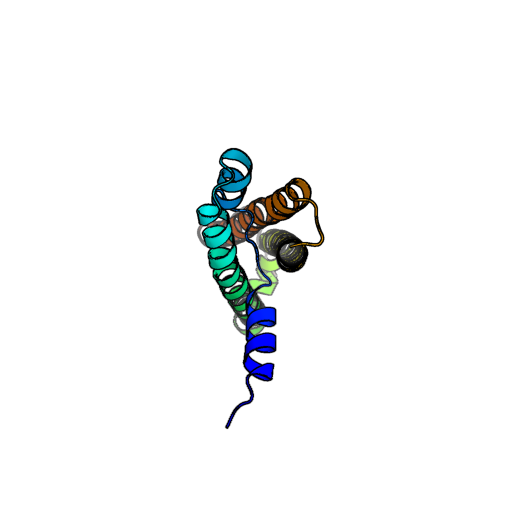 O 1
ATOM 1070 N N . TRP A 1 136 ? 3.924 8.254 -17.243 1.00 94.94 136 TRP A N 1
ATOM 1071 C CA . TRP A 1 136 ? 5.165 8.354 -18.008 1.00 94.94 136 TRP A CA 1
ATOM 1072 C C . TRP A 1 136 ? 5.160 7.437 -19.240 1.00 94.94 136 TRP A C 1
ATOM 1074 O O . TRP A 1 136 ? 5.594 7.861 -20.305 1.00 94.94 136 TRP A O 1
ATOM 1084 N N . MET A 1 137 ? 4.607 6.223 -19.151 1.00 93.88 137 MET A N 1
ATOM 1085 C CA . MET A 1 137 ? 4.470 5.337 -20.319 1.00 93.88 137 MET A CA 1
ATOM 1086 C C . MET A 1 137 ? 3.566 5.935 -21.411 1.00 93.88 137 MET A C 1
ATOM 1088 O O . MET A 1 137 ? 3.809 5.704 -22.593 1.00 93.88 137 MET A O 1
ATOM 1092 N N . ASN A 1 138 ? 2.548 6.716 -21.034 1.00 95.75 138 ASN A N 1
ATOM 1093 C CA . ASN A 1 138 ? 1.669 7.410 -21.982 1.00 95.75 138 ASN A CA 1
ATOM 1094 C C . ASN A 1 138 ? 2.316 8.671 -22.583 1.00 95.75 138 ASN A C 1
ATOM 1096 O O . ASN A 1 138 ? 2.023 9.028 -23.724 1.00 95.75 138 ASN A O 1
ATOM 1100 N N . HIS A 1 139 ? 3.190 9.350 -21.835 1.00 94.75 139 HIS A N 1
ATOM 1101 C CA . HIS A 1 139 ? 3.923 10.529 -22.300 1.00 94.75 139 HIS A CA 1
ATOM 1102 C C . HIS A 1 139 ? 5.422 10.423 -21.963 1.00 94.75 139 HIS A C 1
ATOM 1104 O O . HIS A 1 139 ? 5.902 11.068 -21.023 1.00 94.75 139 HIS A O 1
ATOM 1110 N N . PRO A 1 140 ? 6.174 9.593 -22.708 1.00 91.56 140 PRO A N 1
ATOM 1111 C CA . PRO A 1 140 ? 7.561 9.294 -22.383 1.00 91.56 140 PRO A CA 1
ATOM 1112 C C . PRO A 1 140 ? 8.460 10.516 -22.597 1.00 91.56 140 PRO A C 1
ATOM 1114 O O . PRO A 1 140 ? 8.508 11.104 -23.676 1.00 91.56 140 PRO A O 1
ATOM 1117 N N . GLY A 1 141 ? 9.222 10.868 -21.563 1.00 89.50 141 GLY A N 1
ATOM 1118 C CA . GLY A 1 141 ? 10.174 11.977 -21.582 1.00 89.50 141 GLY A CA 1
ATOM 1119 C C . GLY A 1 141 ? 11.244 11.844 -20.500 1.00 89.50 141 GLY A C 1
ATOM 1120 O O . GLY A 1 141 ? 11.226 10.909 -19.701 1.00 89.50 141 GLY A O 1
ATOM 1121 N N . GLY A 1 142 ? 12.201 12.776 -20.478 1.00 86.56 142 GLY A N 1
ATOM 1122 C CA . GLY A 1 142 ? 13.249 12.816 -19.447 1.00 86.56 142 GLY A CA 1
ATOM 1123 C C . GLY A 1 142 ? 14.411 11.833 -19.645 1.00 86.56 142 GLY A C 1
ATOM 1124 O O . GLY A 1 142 ? 15.217 11.662 -18.737 1.00 86.56 142 GLY A O 1
ATOM 1125 N N . PHE A 1 143 ? 14.538 11.217 -20.824 1.00 88.06 143 PHE A N 1
ATOM 1126 C CA . PHE A 1 143 ? 15.666 10.357 -21.193 1.00 88.06 143 PHE A CA 1
ATOM 1127 C C . PHE A 1 143 ? 16.218 10.734 -22.573 1.00 88.06 143 PHE A C 1
ATOM 1129 O O . PHE A 1 143 ? 15.563 11.412 -23.364 1.00 88.06 143 PHE A O 1
ATOM 1136 N N . ARG A 1 144 ? 17.440 10.285 -22.874 1.00 86.00 144 ARG A N 1
ATOM 1137 C CA . ARG A 1 144 ? 18.018 10.337 -24.222 1.00 86.00 144 ARG A CA 1
ATOM 1138 C C . ARG A 1 144 ? 18.280 8.915 -24.681 1.00 86.00 144 ARG A C 1
ATOM 1140 O O . ARG A 1 144 ? 18.915 8.152 -23.960 1.00 86.00 144 ARG A O 1
ATOM 1147 N N . LEU A 1 145 ? 17.811 8.576 -25.875 1.00 84.06 145 LEU A N 1
ATOM 1148 C CA . LEU A 1 145 ? 18.184 7.320 -26.510 1.00 84.06 145 LEU A CA 1
ATOM 1149 C C . LEU A 1 145 ? 19.650 7.436 -26.925 1.00 84.06 145 LEU A C 1
ATOM 1151 O O . LEU A 1 145 ? 20.007 8.295 -27.733 1.00 84.06 145 LEU A O 1
ATOM 1155 N N . ALA A 1 146 ? 20.508 6.608 -26.337 1.00 74.44 146 ALA A N 1
ATOM 1156 C CA . ALA A 1 146 ? 21.857 6.456 -26.847 1.00 74.44 146 ALA A CA 1
ATOM 1157 C C . ALA A 1 146 ? 21.743 5.798 -28.227 1.00 74.44 146 ALA A C 1
ATOM 1159 O O . ALA A 1 146 ? 21.205 4.699 -28.341 1.00 74.44 146 ALA A O 1
ATOM 1160 N N . ALA A 1 147 ? 22.196 6.483 -29.278 1.00 62.06 147 ALA A N 1
ATOM 1161 C CA . ALA A 1 147 ? 22.276 5.885 -30.601 1.00 62.06 147 ALA A CA 1
ATOM 1162 C C . ALA A 1 147 ? 23.281 4.728 -30.538 1.00 62.06 147 ALA A C 1
ATOM 1164 O O . ALA A 1 147 ? 24.489 4.951 -30.438 1.00 62.06 147 ALA A O 1
ATOM 1165 N N . THR A 1 148 ? 22.782 3.496 -30.540 1.00 57.31 148 THR A N 1
ATOM 1166 C CA . THR A 1 148 ? 23.619 2.317 -30.742 1.00 57.31 148 THR A CA 1
ATOM 1167 C C . THR A 1 148 ? 24.116 2.362 -32.188 1.00 57.31 148 THR A C 1
ATOM 1169 O O . THR A 1 148 ? 23.306 2.418 -33.112 1.00 57.31 148 THR A O 1
ATOM 1172 N N . ARG A 1 149 ? 25.439 2.437 -32.368 1.00 39.59 149 ARG A N 1
ATOM 1173 C CA . ARG A 1 149 ? 26.092 2.125 -33.646 1.00 39.59 149 ARG A CA 1
ATOM 1174 C C . ARG A 1 149 ? 26.051 0.627 -33.891 1.00 39.59 149 ARG A C 1
ATOM 1176 O O . ARG A 1 149 ? 26.204 -0.107 -32.891 1.00 39.59 149 ARG A O 1
#

Sequence (149 aa):
MLTRRDEHLARRVEVAGDAPTPAEWLYLRTGDQLYLTLARRWTRVLVTLFAVGVITGTVLSFEMGLLWPNFTGTFGPVFGLGFAIEGFSFFTEAIFIGIYVYGWGRLSRRKHFLSGIPIVITGFIGSLMVISVNAWMNHPGGFRLAATR

pLDDT: mean 81.73, std 16.9, range [39.59, 97.12]

Radius of gyration: 20.84 Å; chains: 1; bounding box: 47×47×58 Å